Protein AF-A0A3M0Z352-F1 (afdb_monomer)

Structure (mmCIF, N/CA/C/O backbone):
data_AF-A0A3M0Z352-F1
#
_entry.id   AF-A0A3M0Z352-F1
#
loop_
_atom_site.group_PDB
_atom_site.id
_atom_site.type_symbol
_atom_site.label_atom_id
_atom_site.label_alt_id
_atom_site.label_comp_id
_atom_site.label_asym_id
_atom_site.label_entity_id
_atom_site.label_seq_id
_atom_site.pdbx_PDB_ins_code
_atom_site.Cartn_x
_atom_site.Cartn_y
_atom_site.Cartn_z
_atom_site.occupancy
_atom_site.B_iso_or_equiv
_atom_site.auth_seq_id
_atom_site.auth_comp_id
_atom_site.auth_asym_id
_atom_site.auth_atom_id
_atom_site.pdbx_PDB_model_num
ATOM 1 N N . ALA A 1 1 ? 12.309 16.176 -36.518 1.00 36.34 1 ALA A N 1
ATOM 2 C CA . ALA A 1 1 ? 12.181 14.711 -36.382 1.00 36.34 1 ALA A CA 1
ATOM 3 C C . ALA A 1 1 ? 11.346 14.411 -35.140 1.00 36.34 1 ALA A C 1
ATOM 5 O O . ALA A 1 1 ? 11.831 14.589 -34.032 1.00 36.34 1 ALA A O 1
ATOM 6 N N . GLY A 1 2 ? 10.064 14.080 -35.317 1.00 44.62 2 GLY A N 1
ATOM 7 C CA . GLY A 1 2 ? 9.159 13.732 -34.217 1.00 44.62 2 GLY A CA 1
ATOM 8 C C . GLY A 1 2 ? 9.191 12.227 -33.972 1.00 44.62 2 GLY A C 1
ATOM 9 O O . GLY A 1 2 ? 8.556 11.476 -34.705 1.00 44.62 2 GLY A O 1
ATOM 10 N N . GLY A 1 3 ? 9.962 11.782 -32.981 1.00 32.62 3 GLY A N 1
ATOM 11 C CA . GLY A 1 3 ? 9.990 10.384 -32.554 1.00 32.62 3 GLY A CA 1
ATOM 12 C C . GLY A 1 3 ? 8.913 10.131 -31.504 1.00 32.62 3 GLY A C 1
ATOM 13 O O . GLY A 1 3 ? 9.017 10.636 -30.390 1.00 32.62 3 GLY A O 1
ATOM 14 N N . ARG A 1 4 ? 7.870 9.371 -31.863 1.00 33.44 4 ARG A N 1
ATOM 15 C CA . ARG A 1 4 ? 6.854 8.846 -30.934 1.00 33.44 4 ARG A CA 1
ATOM 16 C C . ARG A 1 4 ? 7.553 8.120 -29.782 1.00 33.44 4 ARG A C 1
ATOM 18 O O . ARG A 1 4 ? 8.316 7.188 -30.023 1.00 33.44 4 ARG A O 1
ATOM 25 N N . ALA A 1 5 ? 7.266 8.534 -28.550 1.00 33.50 5 ALA A N 1
ATOM 26 C CA . ALA A 1 5 ? 7.614 7.762 -27.365 1.00 33.50 5 ALA A CA 1
ATOM 27 C C . ALA A 1 5 ? 7.041 6.336 -27.505 1.00 33.50 5 ALA A C 1
ATOM 29 O O . ALA A 1 5 ? 5.904 6.203 -27.976 1.00 33.50 5 ALA A O 1
ATOM 30 N N . PRO A 1 6 ? 7.784 5.280 -27.130 1.00 33.06 6 PRO A N 1
ATOM 31 C CA . PRO A 1 6 ? 7.235 3.933 -27.126 1.00 33.06 6 PRO A CA 1
ATOM 32 C C . PRO A 1 6 ? 5.992 3.914 -26.234 1.00 33.06 6 PRO A C 1
ATOM 34 O O . PRO A 1 6 ? 6.004 4.429 -25.113 1.00 33.06 6 PRO A O 1
ATOM 37 N N . ALA A 1 7 ? 4.897 3.3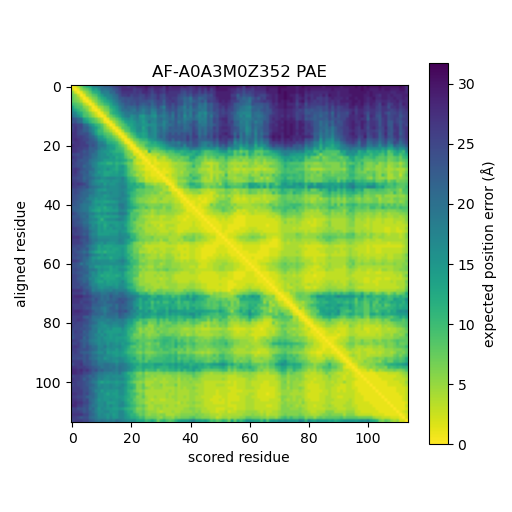76 -26.770 1.00 34.81 7 ALA A N 1
ATOM 38 C CA . ALA A 1 7 ? 3.678 3.160 -26.014 1.00 34.81 7 ALA A CA 1
ATOM 39 C C . ALA A 1 7 ? 4.025 2.281 -24.808 1.00 34.81 7 ALA A C 1
ATOM 41 O O . ALA A 1 7 ? 4.528 1.170 -24.974 1.00 34.81 7 ALA A O 1
ATOM 42 N N . ALA A 1 8 ? 3.807 2.804 -23.601 1.00 41.50 8 ALA A N 1
ATOM 43 C CA . AL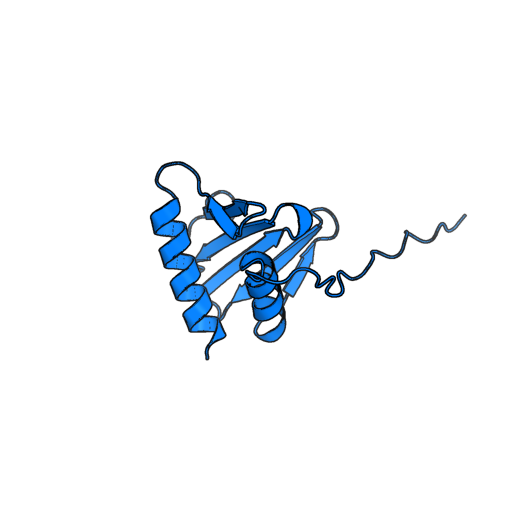A A 1 8 ? 3.908 2.005 -22.393 1.00 41.50 8 ALA A CA 1
ATOM 44 C C . ALA A 1 8 ? 2.916 0.839 -22.531 1.00 41.50 8 ALA A C 1
ATOM 46 O O . ALA A 1 8 ? 1.738 1.111 -22.785 1.00 41.50 8 ALA A O 1
ATOM 47 N N . PRO A 1 9 ? 3.347 -0.428 -22.404 1.00 39.16 9 PRO A N 1
ATOM 48 C CA . PRO A 1 9 ? 2.393 -1.517 -22.314 1.00 39.16 9 PRO A CA 1
ATOM 49 C C . PRO A 1 9 ? 1.519 -1.259 -21.083 1.00 39.16 9 PRO A C 1
ATOM 51 O O . PRO A 1 9 ? 2.033 -1.045 -19.982 1.00 39.16 9 PRO A O 1
ATOM 54 N N . ALA A 1 10 ? 0.201 -1.218 -21.280 1.00 40.06 10 ALA A N 1
ATOM 55 C CA . ALA A 1 10 ? -0.732 -1.335 -20.172 1.00 40.06 10 ALA A CA 1
ATOM 56 C C . ALA A 1 10 ? -0.466 -2.698 -19.507 1.00 40.06 10 ALA A C 1
ATOM 58 O O . ALA A 1 10 ? -0.355 -3.692 -20.229 1.00 40.06 10 ALA A O 1
ATOM 59 N N . PRO A 1 11 ? -0.291 -2.781 -18.176 1.00 44.00 11 PRO A N 1
ATOM 60 C CA . PRO A 1 11 ? -0.132 -4.066 -17.518 1.00 44.00 11 PRO A CA 1
ATOM 61 C C . PRO A 1 11 ? -1.508 -4.732 -17.447 1.00 44.00 11 PRO A C 1
ATOM 63 O O . PRO A 1 11 ? -2.221 -4.609 -16.458 1.00 44.00 11 PRO A O 1
ATOM 66 N N . GLU A 1 12 ? -1.894 -5.391 -18.534 1.00 41.47 12 GLU A N 1
ATOM 67 C CA . GLU A 1 12 ? -3.037 -6.294 -18.563 1.00 41.47 12 GLU A CA 1
ATOM 68 C C . GLU A 1 12 ? -2.629 -7.651 -17.986 1.00 41.47 12 GLU A C 1
ATOM 70 O O . GLU A 1 12 ? -1.518 -8.144 -18.216 1.00 41.47 12 GLU A O 1
ATOM 75 N N . GLY A 1 13 ? -3.537 -8.217 -17.187 1.00 43.88 13 GLY A N 1
ATOM 76 C CA . GLY A 1 13 ? -3.322 -9.374 -16.328 1.00 43.88 13 GLY A CA 1
ATOM 77 C C . GLY A 1 13 ? -2.737 -10.581 -17.050 1.00 43.88 13 GLY A C 1
ATOM 78 O O . GLY A 1 13 ? -3.430 -11.324 -17.741 1.00 43.88 13 GLY A O 1
ATOM 79 N N . GLN A 1 14 ? -1.457 -10.842 -16.799 1.00 38.12 14 GLN A N 1
ATOM 80 C CA . GLN A 1 14 ? -0.839 -12.110 -17.152 1.00 38.12 14 GLN A CA 1
ATOM 81 C C . GLN A 1 14 ? -0.993 -13.070 -15.971 1.00 38.12 14 GLN A C 1
ATOM 83 O O . GLN A 1 14 ? -0.105 -13.251 -15.138 1.00 38.12 14 GLN A O 1
ATOM 88 N N . ALA A 1 15 ? -2.189 -13.646 -15.887 1.00 45.41 15 ALA A N 1
ATOM 89 C CA . ALA A 1 15 ? -2.462 -14.820 -15.081 1.00 45.41 15 ALA A CA 1
ATOM 90 C C . ALA A 1 15 ? -1.753 -16.039 -15.692 1.00 45.41 15 ALA A C 1
ATOM 92 O O . ALA A 1 15 ? -1.971 -16.343 -16.862 1.00 45.41 15 ALA A O 1
ATOM 93 N N . ALA A 1 16 ? -0.964 -16.770 -14.898 1.00 35.31 16 ALA A N 1
ATOM 94 C CA . ALA A 1 16 ? -0.782 -18.214 -15.071 1.00 35.31 16 ALA A CA 1
ATOM 95 C C . ALA A 1 16 ? -0.112 -18.853 -13.842 1.00 35.31 16 ALA A C 1
ATOM 97 O O . ALA A 1 16 ? 1.042 -18.562 -13.535 1.00 35.31 16 ALA A O 1
ATOM 98 N N . GLY A 1 17 ? -0.814 -19.789 -13.195 1.00 30.98 17 GLY A N 1
ATOM 99 C CA . GLY A 1 17 ? -0.189 -20.827 -12.370 1.00 30.98 17 GLY A CA 1
ATOM 100 C C . GLY A 1 17 ? -1.005 -21.243 -11.149 1.00 30.98 17 GLY A C 1
ATOM 101 O O . GLY A 1 17 ? -1.038 -20.538 -10.149 1.00 30.98 17 GLY A O 1
ATOM 102 N N . GLN A 1 18 ? -1.651 -22.403 -11.237 1.00 35.28 18 GLN A N 1
ATOM 103 C CA . GLN A 1 18 ? -2.437 -23.051 -10.184 1.00 35.28 18 GLN A CA 1
ATOM 104 C C . GLN A 1 18 ? -1.666 -23.148 -8.851 1.00 35.28 18 GLN A C 1
ATOM 106 O O . GLN A 1 18 ? -0.531 -23.615 -8.832 1.00 35.28 18 GLN A O 1
ATOM 111 N N . GLY A 1 19 ? -2.309 -22.763 -7.738 1.00 36.00 19 GLY A N 1
ATOM 112 C CA . GLY A 1 19 ? -1.836 -23.087 -6.381 1.00 36.00 19 GLY A CA 1
ATOM 113 C C . GLY A 1 19 ? -1.486 -21.924 -5.446 1.00 36.00 19 GLY A C 1
ATOM 114 O O . GLY A 1 19 ? -0.876 -22.161 -4.409 1.00 36.00 19 GLY A O 1
ATOM 115 N N . GLY A 1 20 ? -1.881 -20.691 -5.763 1.00 42.41 20 GLY A N 1
ATOM 116 C CA . GLY A 1 20 ? -1.761 -19.549 -4.856 1.00 42.41 20 GLY A CA 1
ATOM 117 C C . GLY A 1 20 ? -1.646 -18.257 -5.642 1.00 42.41 20 GLY A C 1
ATOM 118 O O . GLY A 1 20 ? -0.567 -17.928 -6.128 1.00 42.41 20 GLY A O 1
ATOM 119 N N . GLU A 1 21 ? -2.753 -17.530 -5.795 1.00 45.91 21 GLU A N 1
ATOM 120 C CA . GLU A 1 21 ? -2.711 -16.221 -6.443 1.00 45.91 21 GLU A CA 1
ATOM 121 C C . GLU A 1 21 ? -1.674 -15.338 -5.735 1.00 45.91 21 GLU A C 1
ATOM 123 O O . GLU A 1 21 ? -1.670 -15.262 -4.496 1.00 45.91 21 GLU A O 1
ATOM 128 N N . PRO A 1 22 ? -0.776 -14.667 -6.477 1.00 52.25 22 PRO A N 1
ATOM 129 C CA . PRO A 1 22 ? 0.154 -13.73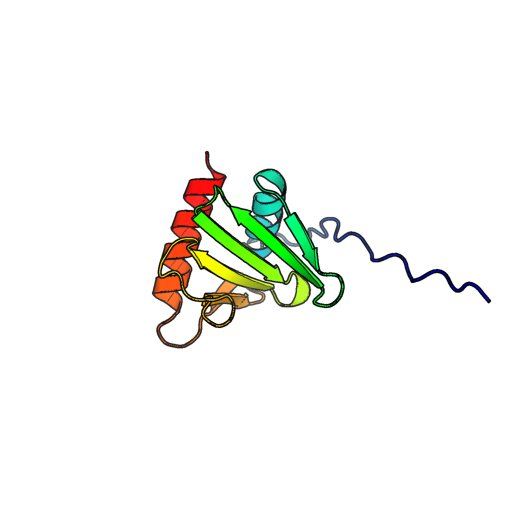3 -5.876 1.00 52.25 22 PRO A CA 1
ATOM 130 C C . PRO A 1 22 ? -0.657 -12.602 -5.249 1.00 52.25 22 PRO A C 1
ATOM 132 O O . PRO A 1 22 ? -1.096 -11.678 -5.930 1.00 52.25 22 PRO A O 1
ATOM 135 N N . ARG A 1 23 ? -0.844 -12.679 -3.924 1.00 57.97 23 ARG A N 1
ATOM 136 C CA . ARG A 1 23 ? -1.651 -11.746 -3.119 1.00 57.97 23 ARG A CA 1
ATOM 137 C C . ARG A 1 23 ? -1.362 -10.282 -3.426 1.00 57.97 23 ARG A C 1
ATOM 139 O O . ARG A 1 23 ? -2.240 -9.449 -3.289 1.00 57.97 23 ARG A O 1
ATOM 146 N N . ALA A 1 24 ? -0.140 -9.977 -3.840 1.00 60.12 24 ALA A N 1
ATOM 147 C CA . ALA A 1 24 ? 0.290 -8.637 -4.184 1.00 60.12 24 ALA A CA 1
ATOM 148 C C . ALA A 1 24 ? -0.309 -8.125 -5.516 1.00 60.12 24 ALA A C 1
ATOM 150 O O . ALA A 1 24 ? -0.728 -6.972 -5.574 1.00 60.12 24 ALA A O 1
ATOM 151 N N . LEU A 1 25 ? -0.432 -8.981 -6.545 1.00 59.25 25 LEU A N 1
ATOM 152 C CA . LEU A 1 25 ? -1.162 -8.638 -7.778 1.00 59.25 25 LEU A CA 1
ATOM 153 C C . LEU A 1 25 ? -2.650 -8.449 -7.473 1.00 59.25 25 LEU A C 1
ATOM 155 O O . LEU A 1 25 ? -3.200 -7.412 -7.819 1.00 59.25 25 LEU A O 1
ATOM 159 N N . ALA A 1 26 ? -3.245 -9.365 -6.702 1.00 62.56 26 ALA A N 1
ATOM 160 C CA . ALA A 1 26 ? -4.6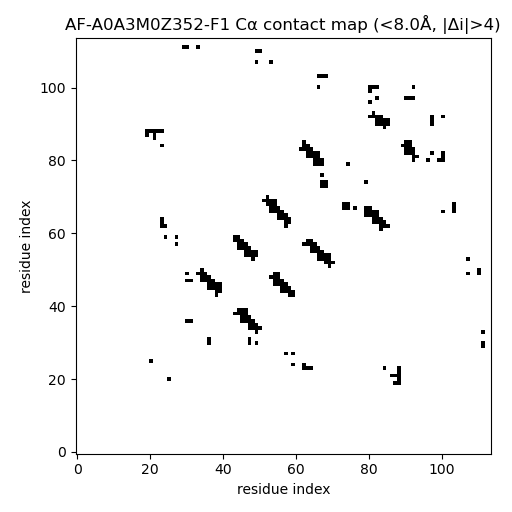41 -9.257 -6.278 1.00 62.56 26 ALA A CA 1
ATOM 161 C C . ALA A 1 26 ? -4.919 -7.997 -5.432 1.00 62.56 26 ALA A C 1
ATOM 163 O O . ALA A 1 26 ? -5.993 -7.410 -5.520 1.00 62.56 26 ALA A O 1
ATOM 164 N N . VAL A 1 27 ? -3.962 -7.548 -4.608 1.00 69.88 27 VAL A N 1
ATOM 165 C CA . VAL A 1 27 ? -4.067 -6.262 -3.897 1.00 69.88 27 VAL A CA 1
ATOM 166 C C . VAL A 1 27 ? -3.999 -5.098 -4.884 1.00 69.88 27 VAL A C 1
ATOM 168 O O . VAL A 1 27 ? -4.822 -4.195 -4.787 1.00 69.88 27 VAL A O 1
ATOM 171 N N . GLY A 1 28 ? -3.063 -5.117 -5.836 1.00 71.69 28 GLY A N 1
ATOM 172 C CA . GLY A 1 28 ? -2.942 -4.082 -6.864 1.00 71.69 28 GLY A CA 1
ATOM 173 C C . GLY A 1 28 ? -4.195 -3.945 -7.733 1.00 71.69 28 GLY A C 1
ATOM 174 O O . GLY A 1 28 ? -4.660 -2.830 -7.939 1.00 71.69 28 GLY A O 1
ATOM 175 N N . GLU A 1 29 ? -4.765 -5.056 -8.195 1.00 70.88 29 GLU A N 1
ATOM 176 C CA . GLU A 1 29 ? -6.000 -5.081 -8.993 1.00 70.88 29 GLU A CA 1
ATOM 177 C C . GLU A 1 29 ? -7.198 -4.578 -8.181 1.00 70.88 29 GLU A C 1
ATOM 179 O O . GLU A 1 29 ? -7.848 -3.618 -8.587 1.00 70.88 29 GLU A O 1
ATOM 184 N N . ARG A 1 30 ? -7.411 -5.092 -6.958 1.00 72.50 30 ARG A N 1
ATOM 185 C CA . ARG A 1 30 ? -8.496 -4.593 -6.089 1.00 72.50 30 ARG A CA 1
ATOM 186 C C . ARG A 1 30 ? -8.351 -3.106 -5.760 1.00 72.50 30 ARG A C 1
ATOM 188 O O . ARG A 1 30 ? -9.350 -2.420 -5.582 1.00 72.50 30 ARG A O 1
ATOM 195 N N . LEU A 1 31 ? -7.130 -2.576 -5.668 1.00 75.06 31 LEU A N 1
ATOM 196 C CA . LEU A 1 31 ? -6.924 -1.139 -5.463 1.00 75.06 31 LEU A CA 1
ATOM 197 C C . LEU A 1 31 ? -7.339 -0.298 -6.677 1.00 75.06 31 LEU A C 1
ATOM 199 O O . LEU A 1 31 ? -7.804 0.826 -6.483 1.00 75.06 31 LEU A O 1
ATOM 203 N N . GLN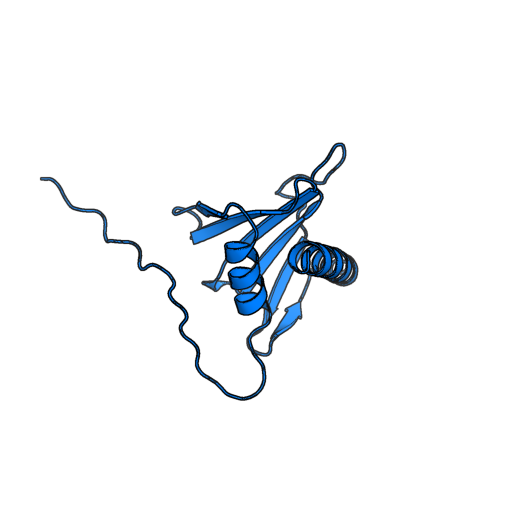 A 1 32 ? -7.179 -0.819 -7.899 1.00 71.31 32 GLN A N 1
ATOM 204 C CA . GLN A 1 32 ? -7.607 -0.140 -9.128 1.00 71.31 32 GLN A CA 1
ATOM 205 C C . GLN A 1 32 ? -9.131 -0.029 -9.216 1.00 71.31 32 GLN A C 1
ATOM 207 O O . GLN A 1 32 ? -9.624 1.013 -9.638 1.00 71.31 32 GLN A O 1
ATOM 212 N N . ASP A 1 33 ? -9.862 -1.047 -8.760 1.00 69.94 33 ASP A N 1
ATOM 213 C CA . ASP A 1 33 ? -11.329 -1.072 -8.842 1.00 69.94 33 ASP A CA 1
ATOM 214 C C . ASP A 1 33 ? -12.007 -0.061 -7.904 1.00 69.94 33 ASP A C 1
ATOM 216 O O . ASP A 1 33 ? -13.052 0.502 -8.230 1.00 69.94 33 ASP A O 1
ATOM 220 N N . HIS A 1 34 ? -11.423 0.189 -6.728 1.00 67.62 34 HIS A N 1
ATOM 221 C CA . HIS A 1 34 ? -12.089 0.940 -5.656 1.00 67.62 34 HIS A CA 1
ATOM 222 C C . HIS A 1 34 ? -11.571 2.375 -5.459 1.00 67.62 34 HIS A C 1
ATOM 224 O O . HIS A 1 34 ? -12.175 3.145 -4.703 1.00 67.62 34 HIS A O 1
ATOM 230 N N . HIS A 1 35 ? -10.464 2.773 -6.099 1.00 70.44 35 HIS A N 1
ATOM 231 C CA . HIS A 1 35 ? -9.798 4.051 -5.819 1.00 70.44 35 HIS A CA 1
ATOM 232 C C . HIS A 1 35 ? -9.213 4.738 -7.053 1.00 70.44 35 HIS A C 1
ATOM 234 O O . HIS A 1 35 ? -8.964 4.135 -8.090 1.00 70.44 35 HIS A O 1
ATOM 240 N N . ARG A 1 36 ? -8.926 6.041 -6.919 1.00 73.38 36 ARG A N 1
ATOM 241 C CA . ARG A 1 36 ? -8.199 6.790 -7.948 1.00 73.38 36 ARG A CA 1
ATOM 242 C C . ARG A 1 36 ? -6.738 6.340 -7.965 1.00 73.38 36 ARG A C 1
ATOM 244 O O . ARG A 1 36 ? -6.006 6.623 -7.017 1.00 73.38 36 ARG A O 1
ATOM 251 N N . ALA A 1 37 ? -6.342 5.689 -9.054 1.00 74.19 37 ALA A 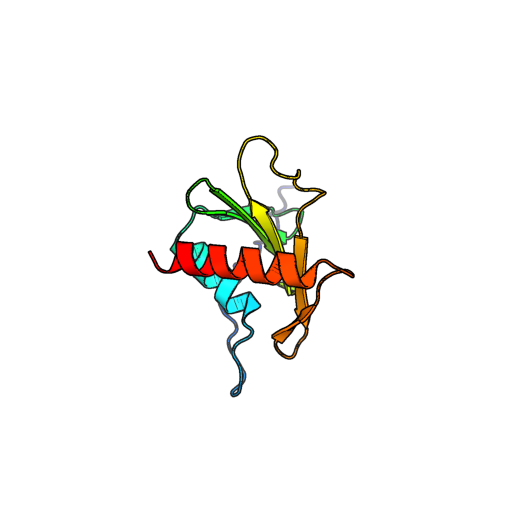N 1
ATOM 252 C CA . ALA A 1 37 ? -4.961 5.336 -9.346 1.00 74.19 37 ALA A CA 1
ATOM 253 C C . ALA A 1 37 ? -4.295 6.431 -10.194 1.00 74.19 37 ALA A C 1
ATOM 255 O O . ALA A 1 37 ? -4.842 6.862 -11.212 1.00 74.19 37 ALA A O 1
ATOM 256 N N . LEU A 1 38 ? -3.107 6.876 -9.793 1.00 79.31 38 LEU A N 1
ATOM 257 C CA . LEU A 1 38 ? -2.234 7.725 -10.600 1.00 79.31 38 LEU A CA 1
ATOM 258 C C . LEU A 1 38 ? -1.008 6.906 -10.996 1.00 79.31 38 LEU A C 1
ATOM 260 O O . LEU A 1 38 ? -0.312 6.379 -10.135 1.00 79.31 38 LEU A O 1
ATOM 264 N N . TYR A 1 39 ? -0.758 6.776 -12.297 1.00 79.44 39 TYR A N 1
ATOM 265 C CA . TYR A 1 39 ? 0.407 6.046 -12.785 1.00 79.44 39 TYR A CA 1
ATOM 266 C C . TYR A 1 39 ? 1.617 6.976 -12.905 1.00 79.44 39 TYR A C 1
ATOM 268 O O . TYR A 1 39 ? 1.627 7.882 -13.745 1.00 79.44 39 TYR A O 1
ATOM 276 N N . ASP A 1 40 ? 2.651 6.725 -12.104 1.00 80.38 40 ASP A N 1
ATOM 277 C CA . ASP A 1 40 ? 3.955 7.362 -12.251 1.00 80.38 40 ASP A CA 1
ATOM 278 C C . ASP A 1 40 ? 4.776 6.593 -13.296 1.00 80.38 40 ASP A C 1
ATOM 280 O O . ASP A 1 40 ? 5.319 5.515 -13.040 1.00 80.38 40 ASP A O 1
ATOM 284 N N . ARG A 1 41 ? 4.888 7.173 -14.497 1.00 74.69 41 ARG A N 1
ATOM 285 C CA . ARG A 1 41 ? 5.659 6.599 -15.614 1.00 74.69 41 ARG A CA 1
ATOM 286 C C . ARG A 1 41 ? 7.161 6.540 -15.361 1.00 74.69 41 ARG A C 1
ATOM 288 O O . ARG A 1 41 ? 7.829 5.714 -15.975 1.00 74.69 41 ARG A O 1
ATOM 295 N N . ARG A 1 42 ? 7.701 7.439 -14.539 1.00 80.56 42 ARG A N 1
ATOM 296 C CA . ARG A 1 42 ? 9.138 7.521 -14.267 1.00 80.56 42 ARG A CA 1
ATOM 297 C C . ARG A 1 42 ? 9.557 6.423 -13.299 1.00 80.56 42 ARG A C 1
ATOM 299 O O . ARG A 1 42 ? 10.629 5.851 -13.467 1.00 80.56 42 ARG A O 1
ATOM 306 N N . GLU A 1 43 ? 8.715 6.131 -12.316 1.00 78.75 43 GLU A N 1
ATOM 307 C CA . GLU A 1 43 ? 8.986 5.089 -11.324 1.00 78.75 43 GLU A CA 1
ATOM 308 C C . GLU A 1 43 ? 8.345 3.738 -11.670 1.00 78.75 43 GLU A C 1
ATOM 310 O O . GLU A 1 43 ? 8.711 2.725 -11.082 1.00 78.75 43 GLU A O 1
ATOM 315 N N . GLY A 1 44 ? 7.422 3.691 -12.635 1.00 81.31 44 GLY A N 1
ATOM 316 C CA . GLY A 1 44 ? 6.701 2.469 -12.996 1.00 81.31 44 GLY A CA 1
ATOM 317 C C . GLY A 1 44 ? 5.797 1.982 -11.863 1.00 81.31 44 GLY A C 1
ATOM 318 O O . GLY A 1 44 ? 5.703 0.778 -11.614 1.00 81.31 44 GLY A O 1
ATOM 319 N N . THR A 1 45 ? 5.174 2.922 -11.148 1.00 84.50 45 THR A N 1
ATOM 320 C CA . THR A 1 45 ? 4.367 2.653 -9.952 1.00 84.50 45 THR A CA 1
ATOM 321 C C . THR A 1 45 ? 2.973 3.247 -10.064 1.00 84.50 45 THR A C 1
ATOM 323 O O . THR A 1 45 ? 2.727 4.155 -10.857 1.00 84.50 45 THR A O 1
ATOM 326 N N . TYR A 1 46 ? 2.057 2.711 -9.265 1.00 84.62 46 TYR A N 1
ATOM 327 C CA . TYR A 1 46 ? 0.699 3.217 -9.131 1.00 84.62 46 TYR A CA 1
ATOM 328 C C . TYR A 1 46 ? 0.491 3.784 -7.735 1.00 84.62 46 TYR A C 1
ATOM 330 O O . TYR A 1 46 ? 0.634 3.051 -6.757 1.00 84.62 46 TYR A O 1
ATOM 338 N N . ASP A 1 47 ? 0.118 5.053 -7.654 1.00 87.00 47 ASP A N 1
ATOM 339 C CA . ASP A 1 47 ? -0.268 5.734 -6.426 1.00 87.00 47 ASP A CA 1
ATOM 340 C C . ASP A 1 47 ? -1.787 5.686 -6.247 1.00 87.00 47 ASP A C 1
ATOM 342 O O . ASP A 1 47 ? -2.548 6.089 -7.128 1.00 87.00 47 ASP A O 1
ATOM 346 N N . TYR A 1 48 ? -2.229 5.224 -5.083 1.00 85.75 48 TYR A N 1
ATOM 347 C CA . TYR A 1 48 ? -3.629 5.069 -4.708 1.00 85.75 48 TYR A CA 1
ATOM 348 C C . TYR A 1 48 ? -3.926 5.859 -3.439 1.00 85.75 48 TYR A C 1
ATOM 350 O O . TYR A 1 48 ? -3.187 5.792 -2.453 1.00 85.75 48 TYR A O 1
ATOM 358 N N . TYR A 1 49 ? -5.067 6.543 -3.440 1.00 86.50 49 TYR A N 1
ATOM 359 C CA . TYR A 1 49 ? -5.619 7.215 -2.267 1.00 86.50 49 TYR A CA 1
ATOM 360 C C . TYR A 1 49 ? -6.915 6.515 -1.864 1.00 86.50 49 TYR A C 1
ATOM 362 O O . TYR A 1 49 ? -7.944 6.634 -2.529 1.00 86.50 49 TYR A O 1
ATOM 370 N N . VAL A 1 50 ? -6.846 5.759 -0.773 1.00 85.69 50 VAL A N 1
ATOM 371 C CA . VAL A 1 50 ? -7.885 4.831 -0.335 1.00 85.69 50 VAL A CA 1
ATOM 372 C C . VAL A 1 50 ? -8.732 5.456 0.765 1.00 85.69 50 VAL A C 1
ATOM 374 O O . VAL A 1 50 ? -8.277 5.661 1.894 1.00 85.69 50 VAL A O 1
ATOM 377 N N . GLY A 1 51 ? -9.984 5.780 0.426 1.00 81.00 51 GLY A N 1
ATOM 378 C CA . GLY A 1 51 ? -10.991 6.275 1.371 1.00 81.00 51 GLY A CA 1
ATOM 379 C C . GLY A 1 51 ? -10.576 7.522 2.162 1.00 81.00 51 GLY A C 1
ATOM 380 O O . GLY A 1 51 ? -11.032 7.687 3.289 1.00 81.00 51 GLY A O 1
ATOM 381 N N . GLY A 1 52 ? -9.661 8.340 1.623 1.00 82.31 52 GLY A N 1
ATOM 382 C CA . GLY A 1 52 ? -9.129 9.550 2.268 1.00 82.31 52 GLY A CA 1
ATOM 383 C C . GLY A 1 52 ? -8.229 9.315 3.489 1.00 82.31 52 GLY A C 1
ATOM 384 O O . GLY A 1 52 ? -7.795 10.281 4.106 1.00 82.31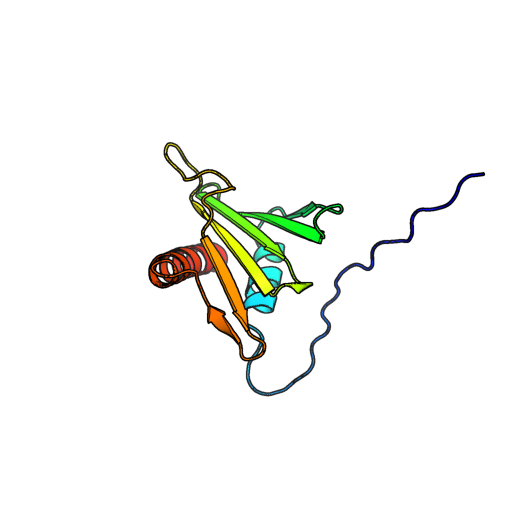 52 GLY A O 1
ATOM 385 N N . VAL A 1 53 ? -7.938 8.060 3.845 1.00 85.94 53 VAL A N 1
ATOM 386 C CA . VAL A 1 53 ? -7.245 7.697 5.100 1.00 85.94 53 VAL A CA 1
ATOM 387 C C . VAL A 1 53 ? -5.986 6.866 4.897 1.00 85.94 53 VAL A C 1
ATOM 389 O O . VAL A 1 53 ? -5.228 6.655 5.836 1.00 85.94 53 VAL A O 1
ATOM 392 N N . LEU A 1 54 ? -5.779 6.340 3.695 1.00 87.88 54 LEU A N 1
ATOM 393 C CA . LEU A 1 54 ? -4.651 5.490 3.361 1.00 87.88 54 LEU A CA 1
ATOM 394 C C . LEU A 1 54 ? -4.088 5.949 2.025 1.00 87.88 54 LEU A C 1
ATOM 396 O O . LEU A 1 54 ? -4.831 6.226 1.084 1.00 87.88 54 LEU A O 1
ATOM 400 N N . TRP A 1 55 ? -2.769 5.986 1.943 1.00 88.94 55 TRP A N 1
ATOM 401 C CA . TRP A 1 55 ? -2.058 6.059 0.680 1.00 88.94 55 TRP A CA 1
ATOM 402 C C . TRP A 1 55 ? -1.318 4.750 0.472 1.00 88.94 55 TRP A C 1
ATOM 404 O O . TRP A 1 55 ? -0.746 4.190 1.415 1.00 88.94 55 TRP A O 1
ATOM 414 N N . ALA A 1 56 ? -1.343 4.269 -0.762 1.00 88.25 56 ALA A N 1
ATOM 415 C CA . ALA A 1 56 ? -0.637 3.072 -1.163 1.00 88.25 56 ALA A CA 1
ATOM 416 C C . ALA A 1 56 ? 0.058 3.304 -2.504 1.00 88.25 56 ALA A C 1
ATOM 418 O O . ALA A 1 56 ? -0.556 3.818 -3.428 1.00 88.25 56 ALA A O 1
ATOM 419 N N . LYS A 1 57 ? 1.318 2.892 -2.620 1.00 88.38 57 LYS A N 1
ATOM 420 C CA . LYS A 1 57 ? 2.090 2.918 -3.859 1.00 88.38 57 LYS A CA 1
ATOM 421 C C . LYS A 1 57 ? 2.523 1.515 -4.219 1.00 88.38 57 LYS A C 1
ATOM 423 O O . LYS A 1 57 ? 3.233 0.858 -3.454 1.00 88.38 57 LYS A O 1
ATOM 428 N N . TRP A 1 58 ? 2.053 1.045 -5.364 1.00 85.81 58 TRP A N 1
ATOM 429 C CA . TRP A 1 58 ? 2.274 -0.309 -5.844 1.00 85.81 58 TRP A CA 1
ATOM 430 C C . TRP A 1 58 ? 3.320 -0.327 -6.950 1.00 85.81 58 TRP A C 1
ATOM 432 O O . TRP A 1 58 ? 3.184 0.369 -7.957 1.00 85.81 58 TRP A O 1
ATOM 442 N N . HIS A 1 59 ? 4.339 -1.165 -6.780 1.00 86.25 59 HIS A N 1
ATOM 443 C CA . HIS A 1 59 ? 5.337 -1.443 -7.800 1.00 86.25 59 HIS A CA 1
ATOM 444 C C . HIS A 1 59 ? 5.163 -2.882 -8.314 1.00 86.25 59 HIS A C 1
ATOM 446 O O . HIS A 1 59 ? 5.678 -3.818 -7.689 1.00 86.25 59 HIS A O 1
ATOM 452 N N . PRO A 1 60 ? 4.503 -3.089 -9.471 1.00 75.81 60 PRO A N 1
ATOM 453 C CA . PRO A 1 60 ? 4.135 -4.424 -9.947 1.00 75.81 60 PRO A CA 1
ATOM 454 C C . PRO A 1 60 ? 5.355 -5.327 -10.164 1.00 75.81 60 PRO A C 1
ATOM 456 O O . PRO A 1 60 ? 5.393 -6.452 -9.672 1.00 75.81 60 PRO A O 1
ATOM 459 N N . TRP A 1 61 ? 6.406 -4.800 -10.797 1.00 76.88 61 TRP A N 1
ATOM 460 C CA . TRP A 1 61 ? 7.629 -5.555 -11.100 1.00 76.88 61 TRP A CA 1
ATOM 461 C C . TRP A 1 61 ? 8.436 -5.975 -9.869 1.00 76.88 61 TRP A C 1
ATOM 463 O O . TRP A 1 61 ? 9.086 -7.014 -9.875 1.00 76.88 61 TRP A O 1
ATOM 473 N N . ARG A 1 62 ? 8.401 -5.169 -8.803 1.00 80.25 62 ARG A N 1
ATOM 474 C CA . ARG A 1 62 ? 9.153 -5.424 -7.564 1.00 80.25 62 ARG A CA 1
ATOM 475 C C . ARG A 1 62 ? 8.327 -6.147 -6.508 1.00 80.25 62 ARG A C 1
ATOM 477 O O . ARG A 1 62 ? 8.853 -6.421 -5.433 1.00 80.25 62 ARG A O 1
ATOM 484 N N . ARG A 1 63 ? 7.049 -6.416 -6.799 1.00 78.88 63 ARG A N 1
ATOM 485 C CA . ARG A 1 63 ? 6.067 -6.936 -5.845 1.00 78.88 63 ARG A CA 1
ATOM 486 C C . ARG A 1 63 ? 6.107 -6.186 -4.511 1.00 78.88 63 ARG A C 1
ATOM 488 O O . ARG A 1 63 ? 6.139 -6.792 -3.441 1.00 78.88 63 ARG A O 1
ATOM 495 N N . GLU A 1 64 ? 6.168 -4.861 -4.580 1.00 85.25 64 GLU A N 1
ATOM 496 C CA . GLU A 1 64 ? 6.322 -3.993 -3.414 1.00 85.25 64 GLU A CA 1
ATOM 497 C C . GLU A 1 64 ? 5.115 -3.070 -3.297 1.00 85.25 64 GLU A C 1
ATOM 499 O O . GLU A 1 64 ? 4.817 -2.308 -4.216 1.00 85.25 64 GLU A O 1
ATOM 504 N N . LEU A 1 65 ? 4.447 -3.123 -2.147 1.00 86.19 65 LEU A N 1
ATOM 505 C CA . LEU A 1 65 ? 3.432 -2.162 -1.749 1.00 86.19 65 LEU A CA 1
ATOM 506 C C . LEU A 1 65 ? 4.002 -1.303 -0.632 1.00 86.19 65 LEU A C 1
ATOM 508 O O . LEU A 1 65 ? 4.295 -1.791 0.459 1.00 86.19 65 LEU A O 1
ATOM 512 N N . ARG A 1 66 ? 4.111 -0.009 -0.887 1.00 88.75 66 ARG A N 1
ATOM 513 C CA . ARG A 1 66 ? 4.375 0.975 0.156 1.00 88.75 66 ARG A CA 1
ATOM 514 C C . ARG A 1 66 ? 3.038 1.500 0.627 1.00 88.75 66 ARG A C 1
ATOM 516 O O . ARG A 1 66 ? 2.295 2.055 -0.168 1.00 88.75 66 ARG A O 1
ATOM 523 N N . ILE A 1 67 ? 2.712 1.306 1.896 1.00 87.06 67 ILE A N 1
ATOM 524 C CA . ILE A 1 67 ? 1.432 1.743 2.458 1.00 87.06 67 ILE A CA 1
ATOM 525 C C . ILE A 1 67 ? 1.670 2.603 3.690 1.00 87.06 67 ILE A C 1
ATOM 527 O O . ILE A 1 67 ? 2.615 2.364 4.443 1.00 87.06 67 ILE A O 1
ATOM 531 N N . ARG A 1 68 ? 0.832 3.624 3.883 1.00 87.75 68 ARG A N 1
ATOM 532 C CA . ARG A 1 68 ? 0.833 4.478 5.076 1.00 87.75 68 ARG A CA 1
ATOM 533 C C . ARG A 1 68 ? -0.562 5.065 5.330 1.00 87.75 68 ARG A C 1
ATOM 535 O O . ARG A 1 68 ? -1.334 5.210 4.379 1.00 87.75 68 ARG A O 1
ATOM 542 N N . PRO A 1 69 ? -0.892 5.427 6.580 1.00 86.94 69 PRO A N 1
ATOM 543 C CA . PRO A 1 69 ? -2.061 6.243 6.857 1.00 86.94 69 PRO A CA 1
ATOM 544 C C . PRO A 1 69 ? -1.897 7.651 6.281 1.00 86.94 69 PRO A C 1
ATOM 546 O O . PRO A 1 69 ? -0.786 8.139 6.093 1.00 86.94 69 PRO A O 1
ATOM 549 N N . LEU A 1 70 ? -3.019 8.293 5.992 1.00 84.44 70 LEU A N 1
ATOM 550 C CA . LEU A 1 70 ? -3.131 9.706 5.662 1.00 84.44 70 LEU A CA 1
ATOM 551 C C . LEU A 1 70 ? -3.743 10.430 6.858 1.00 84.44 70 LEU A C 1
ATOM 553 O O . LEU A 1 70 ? -4.606 9.881 7.541 1.00 84.44 70 LEU A O 1
ATOM 557 N N . GLY A 1 71 ? -3.301 11.659 7.098 1.00 77.81 71 GLY A N 1
ATOM 558 C CA . GLY A 1 71 ? -3.780 12.483 8.201 1.00 77.81 71 GLY A CA 1
ATOM 559 C C . GLY A 1 71 ? -2.655 13.249 8.882 1.00 77.81 71 GLY A C 1
ATOM 560 O O . GLY A 1 71 ? -1.477 13.093 8.554 1.00 77.81 71 GLY A O 1
ATOM 561 N N . GLU A 1 72 ? -3.035 14.094 9.831 1.00 65.38 72 GLU A N 1
ATOM 562 C CA . GLU A 1 72 ? -2.093 14.864 10.635 1.00 65.38 72 GLU A CA 1
ATOM 563 C C . GLU A 1 72 ? -1.247 13.919 11.506 1.00 65.38 72 GLU A C 1
ATOM 565 O O . GLU A 1 72 ? -1.774 13.017 12.157 1.00 65.38 72 GLU A O 1
ATOM 570 N N . GLY A 1 73 ? 0.080 14.066 11.452 1.00 68.94 73 GLY A N 1
ATOM 571 C CA . GLY A 1 73 ? 1.022 13.157 12.119 1.00 68.94 73 GLY A CA 1
ATOM 572 C C . GLY A 1 73 ? 1.302 11.845 11.374 1.00 68.94 73 GLY A C 1
ATOM 573 O O . GLY A 1 73 ? 2.046 11.005 11.882 1.00 68.94 73 GLY A O 1
ATOM 574 N N . ALA A 1 74 ? 0.750 11.650 10.170 1.00 71.19 74 ALA A N 1
ATOM 575 C CA . ALA A 1 74 ? 1.090 10.489 9.362 1.00 71.19 74 ALA A CA 1
ATOM 576 C C . ALA A 1 74 ? 2.555 10.545 8.887 1.00 71.19 74 ALA A C 1
ATOM 578 O O . ALA A 1 74 ? 3.010 11.595 8.424 1.00 71.19 74 ALA A O 1
ATOM 579 N N . PRO A 1 75 ? 3.287 9.416 8.925 1.00 66.75 75 PRO A N 1
ATOM 580 C CA . PRO A 1 75 ? 4.641 9.351 8.393 1.00 66.75 75 PRO A CA 1
ATOM 581 C C . PRO A 1 75 ? 4.655 9.756 6.915 1.00 66.75 75 PRO A C 1
ATOM 583 O O . PRO A 1 75 ? 3.769 9.357 6.157 1.00 66.75 75 PRO A O 1
ATOM 586 N N . GLU A 1 76 ? 5.646 10.549 6.497 1.00 70.44 76 GLU A N 1
ATOM 587 C CA . GLU A 1 76 ? 5.830 10.950 5.095 1.00 70.44 76 GLU A CA 1
ATOM 588 C C . GLU A 1 76 ? 6.012 9.733 4.170 1.00 70.44 76 GLU A C 1
ATOM 590 O O . GLU A 1 76 ? 6.256 8.616 4.622 1.00 70.44 76 GLU A O 1
ATOM 595 N N . GLU A 1 77 ? 5.952 9.929 2.848 1.00 62.31 77 GLU A N 1
ATOM 596 C CA . GLU A 1 77 ? 6.169 8.849 1.868 1.00 62.31 77 GLU A CA 1
ATOM 597 C C . GLU A 1 77 ? 7.481 8.080 2.114 1.00 62.31 77 GLU A C 1
ATOM 599 O O . GLU A 1 77 ? 7.518 6.850 2.010 1.00 62.31 77 GLU A O 1
ATOM 604 N N . LYS A 1 78 ? 8.542 8.779 2.539 1.00 61.50 78 LYS A N 1
ATOM 605 C CA . LYS A 1 78 ? 9.831 8.170 2.908 1.00 61.50 78 LYS A CA 1
ATOM 606 C C . LYS A 1 78 ? 9.740 7.227 4.114 1.00 61.50 78 LYS A C 1
ATOM 608 O O . LYS A 1 78 ? 10.546 6.309 4.203 1.00 61.50 78 LYS A O 1
ATOM 613 N N . ALA A 1 79 ? 8.747 7.417 4.979 1.00 68.31 79 ALA A N 1
ATOM 614 C CA . ALA A 1 79 ? 8.468 6.620 6.170 1.00 68.31 79 ALA A CA 1
ATOM 615 C C . ALA A 1 79 ? 7.285 5.643 5.982 1.00 68.31 79 ALA A C 1
ATOM 617 O O . ALA A 1 79 ? 6.770 5.088 6.950 1.00 68.31 79 ALA A O 1
ATOM 618 N N . SER A 1 80 ? 6.859 5.402 4.736 1.00 76.44 80 SER A N 1
ATOM 619 C CA . SER A 1 80 ? 5.937 4.307 4.410 1.00 76.44 80 SER A CA 1
ATOM 620 C C . SER A 1 80 ? 6.554 2.940 4.705 1.00 76.44 80 SER A C 1
ATOM 622 O O . SER A 1 80 ? 7.763 2.748 4.563 1.00 76.44 80 SER A O 1
ATOM 624 N N . TRP A 1 81 ? 5.713 1.969 5.062 1.00 81.88 81 TRP A N 1
ATOM 625 C CA . TRP A 1 81 ? 6.162 0.599 5.294 1.00 81.88 81 TRP A CA 1
ATOM 626 C C . TRP A 1 81 ? 6.241 -0.146 3.957 1.00 81.88 81 TRP A C 1
ATOM 628 O O . TRP A 1 81 ? 5.206 -0.304 3.301 1.00 81.88 81 TRP A O 1
ATOM 638 N N . PRO A 1 82 ? 7.439 -0.586 3.522 1.00 84.94 82 PRO A N 1
ATOM 639 C CA . PRO A 1 82 ? 7.583 -1.369 2.307 1.00 84.94 82 PRO A CA 1
ATOM 640 C C . PRO A 1 82 ? 7.203 -2.818 2.610 1.00 84.94 82 PRO A C 1
ATOM 642 O O . PRO A 1 82 ? 7.977 -3.587 3.181 1.00 84.94 82 PRO A O 1
ATOM 645 N N . CYS A 1 83 ? 5.988 -3.180 2.227 1.00 84.69 83 CYS A N 1
ATOM 646 C CA . CYS A 1 83 ? 5.477 -4.535 2.298 1.00 84.69 83 CYS A CA 1
ATOM 647 C C . CYS A 1 83 ? 5.836 -5.225 0.980 1.00 84.69 83 CYS A C 1
ATOM 649 O O . CYS A 1 83 ? 5.321 -4.859 -0.077 1.00 84.69 83 CYS A O 1
ATOM 651 N N . ARG A 1 84 ? 6.776 -6.171 1.016 1.00 84.19 84 ARG A N 1
ATOM 652 C CA . ARG A 1 84 ? 7.221 -6.915 -0.169 1.00 84.19 84 ARG A CA 1
ATOM 653 C C . ARG A 1 84 ? 6.684 -8.327 -0.139 1.00 84.19 84 ARG A C 1
ATOM 655 O O . ARG A 1 84 ? 6.556 -8.912 0.929 1.00 84.19 84 ARG A O 1
ATOM 662 N N . TRP A 1 85 ? 6.435 -8.897 -1.307 1.00 78.12 85 TRP A N 1
ATOM 663 C CA . TRP A 1 85 ? 6.125 -10.315 -1.425 1.00 78.12 85 TRP A CA 1
ATOM 664 C C . TRP A 1 85 ? 7.167 -11.011 -2.281 1.00 78.12 85 TRP A C 1
ATOM 666 O O . TRP A 1 85 ? 7.531 -10.518 -3.349 1.00 78.12 85 TRP A O 1
ATOM 676 N N . ASP A 1 86 ? 7.632 -12.168 -1.820 1.00 74.25 86 ASP A N 1
ATOM 677 C CA . ASP A 1 86 ? 8.474 -13.029 -2.645 1.00 74.25 86 ASP A CA 1
ATOM 678 C C . ASP A 1 86 ? 7.652 -13.751 -3.723 1.00 74.25 86 ASP A C 1
ATOM 680 O O . ASP A 1 86 ? 6.432 -13.580 -3.825 1.00 74.25 86 ASP A O 1
ATOM 684 N N . ALA A 1 87 ? 8.327 -14.553 -4.553 1.00 69.81 87 ALA A N 1
ATOM 685 C CA . ALA A 1 87 ? 7.707 -15.344 -5.614 1.00 69.81 87 ALA A CA 1
ATOM 686 C C . ALA A 1 87 ? 6.563 -16.243 -5.097 1.00 69.81 87 ALA A C 1
ATOM 688 O O . ALA A 1 87 ? 5.542 -16.361 -5.775 1.00 69.81 87 ALA A O 1
ATOM 689 N N . SER A 1 88 ? 6.701 -16.778 -3.878 1.00 70.69 88 SER A N 1
ATOM 690 C CA . SER A 1 88 ? 5.743 -17.677 -3.219 1.00 70.69 88 SER A CA 1
ATOM 691 C C . SER A 1 88 ? 4.563 -16.961 -2.549 1.00 70.69 88 SER A C 1
ATOM 693 O O . SER A 1 88 ? 3.614 -17.603 -2.107 1.00 70.69 88 SER A O 1
ATOM 695 N N . GLY A 1 89 ? 4.596 -15.627 -2.484 1.00 67.25 89 GLY A N 1
ATOM 696 C CA . GLY A 1 89 ? 3.559 -14.826 -1.840 1.00 67.25 89 GLY A CA 1
ATOM 697 C C . GLY A 1 89 ? 3.739 -14.674 -0.328 1.00 67.25 89 GLY A C 1
ATOM 698 O O . GLY A 1 89 ? 2.814 -14.197 0.339 1.00 67.25 89 GLY A O 1
ATOM 699 N N . ALA A 1 90 ? 4.904 -15.026 0.225 1.00 76.00 90 ALA A N 1
ATOM 700 C CA . ALA A 1 90 ? 5.219 -14.716 1.614 1.00 76.00 90 ALA A CA 1
ATOM 701 C C . ALA A 1 90 ? 5.518 -13.219 1.763 1.00 76.00 90 ALA A C 1
ATOM 703 O O . ALA A 1 90 ? 6.189 -12.618 0.922 1.00 76.00 90 ALA A O 1
ATOM 704 N N . LEU A 1 91 ? 4.981 -12.614 2.826 1.00 79.88 91 LEU A N 1
ATOM 705 C CA . LEU A 1 91 ? 5.179 -11.201 3.135 1.00 79.88 91 LEU A CA 1
ATOM 706 C C . LEU A 1 91 ? 6.535 -11.014 3.819 1.00 79.88 91 LEU A C 1
ATOM 708 O O . LEU A 1 91 ? 6.777 -11.584 4.878 1.00 79.88 91 LEU A O 1
ATOM 712 N N . HIS A 1 92 ? 7.360 -10.150 3.245 1.00 81.44 92 HIS A N 1
ATOM 713 C CA . HIS A 1 92 ? 8.639 -9.710 3.778 1.00 81.44 92 HIS A CA 1
ATOM 714 C C . HIS A 1 92 ? 8.569 -8.218 4.080 1.00 81.44 92 HIS A C 1
ATOM 716 O O . HIS A 1 92 ? 8.168 -7.409 3.240 1.00 81.44 92 HIS A O 1
ATOM 722 N N . ALA A 1 93 ? 8.984 -7.847 5.283 1.00 78.81 93 ALA A N 1
ATOM 723 C CA . ALA A 1 93 ? 9.100 -6.461 5.709 1.00 78.81 93 ALA A CA 1
ATOM 724 C C . ALA A 1 93 ? 10.472 -6.245 6.370 1.00 78.81 93 ALA A C 1
ATOM 726 O O . ALA A 1 93 ? 11.076 -7.209 6.847 1.00 78.81 93 ALA A O 1
ATOM 727 N N . P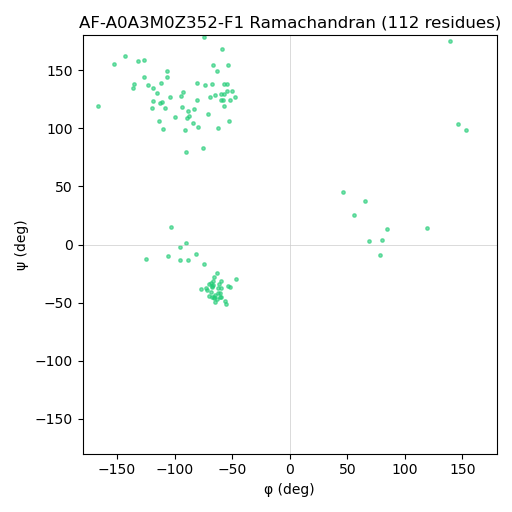RO A 1 94 ? 10.980 -5.000 6.424 1.00 73.88 94 PRO A N 1
ATOM 728 C CA . PRO A 1 94 ? 12.166 -4.676 7.216 1.00 73.88 94 PRO A CA 1
ATOM 729 C C . PRO A 1 94 ? 11.990 -5.123 8.675 1.00 73.88 94 PRO A C 1
ATOM 731 O O . PRO A 1 94 ? 10.855 -5.207 9.152 1.00 73.88 94 PRO A O 1
ATOM 734 N N . GLN A 1 95 ? 13.087 -5.385 9.397 1.00 71.62 95 GLN A N 1
ATOM 735 C CA . GLN A 1 95 ? 13.039 -5.790 10.812 1.00 71.62 95 GLN A CA 1
ATOM 736 C C . GLN A 1 95 ? 12.100 -4.883 11.630 1.00 71.62 95 GLN A C 1
ATOM 738 O O . GLN A 1 95 ? 12.201 -3.660 11.575 1.00 71.62 95 GLN A O 1
ATOM 743 N N . GLY A 1 96 ? 11.152 -5.493 12.352 1.00 66.25 96 GLY A N 1
ATOM 744 C CA . GLY A 1 96 ? 10.126 -4.789 13.138 1.00 66.25 96 GLY A CA 1
ATOM 745 C C . GLY A 1 96 ? 8.942 -4.221 12.335 1.00 66.25 96 GLY A C 1
ATOM 746 O O . GLY A 1 96 ? 7.944 -3.816 12.925 1.00 66.25 96 GLY A O 1
ATOM 747 N N . GLY A 1 97 ? 8.999 -4.230 11.001 1.00 75.31 97 GLY A N 1
ATOM 748 C CA . GLY A 1 97 ? 7.975 -3.668 10.114 1.00 75.31 97 GLY A CA 1
ATOM 749 C C . GLY A 1 97 ? 6.843 -4.625 9.732 1.00 75.31 97 GLY A C 1
ATOM 750 O O . GLY A 1 97 ? 5.816 -4.176 9.226 1.00 75.31 97 GLY A O 1
ATOM 751 N N . GLU A 1 98 ? 6.982 -5.931 9.977 1.00 82.06 98 GLU A N 1
ATOM 752 C CA . GLU A 1 98 ? 5.994 -6.925 9.529 1.00 82.06 98 GLU A CA 1
ATOM 753 C C . GLU A 1 98 ? 4.632 -6.746 10.210 1.00 82.06 98 GLU A C 1
ATOM 755 O O . GLU A 1 98 ? 3.596 -6.769 9.543 1.00 82.06 98 GLU A O 1
ATOM 760 N N . ALA A 1 99 ? 4.620 -6.502 11.523 1.00 82.19 99 ALA A N 1
ATOM 761 C CA . ALA A 1 99 ? 3.389 -6.249 12.269 1.00 82.19 99 ALA A CA 1
ATOM 762 C C . ALA A 1 99 ? 2.656 -4.999 11.749 1.00 82.19 99 ALA A C 1
ATOM 764 O O . ALA A 1 99 ? 1.438 -5.029 11.563 1.00 82.19 99 ALA A O 1
ATOM 765 N N . ALA A 1 100 ? 3.400 -3.932 11.439 1.00 82.00 100 ALA A N 1
ATOM 766 C CA . ALA A 1 100 ? 2.851 -2.709 10.860 1.00 82.00 100 ALA A CA 1
ATOM 767 C C . ALA A 1 100 ? 2.297 -2.947 9.445 1.00 82.00 100 ALA A C 1
ATOM 769 O O . ALA A 1 100 ? 1.158 -2.570 9.162 1.00 82.00 100 ALA A O 1
ATOM 770 N N . CYS A 1 101 ? 3.041 -3.657 8.589 1.00 85.00 101 CYS A N 1
ATOM 771 C CA . CYS A 1 101 ? 2.566 -4.075 7.269 1.00 85.00 101 CYS A CA 1
ATOM 772 C C . CYS A 1 101 ? 1.266 -4.876 7.365 1.00 85.00 101 CYS A C 1
ATOM 774 O O . CYS A 1 101 ? 0.296 -4.569 6.677 1.00 85.00 101 CYS A O 1
ATOM 776 N N . ARG A 1 102 ? 1.199 -5.873 8.254 1.00 84.88 102 ARG A N 1
ATOM 777 C CA . ARG A 1 102 ? -0.010 -6.685 8.454 1.00 84.88 102 ARG A CA 1
ATOM 778 C C . ARG A 1 102 ? -1.192 -5.848 8.943 1.00 84.88 102 ARG A C 1
ATOM 780 O O . ARG A 1 102 ? -2.303 -6.040 8.450 1.00 84.88 102 ARG A O 1
ATOM 787 N N . ALA A 1 103 ? -0.974 -4.920 9.875 1.00 84.56 103 ALA A N 1
ATOM 788 C CA . ALA A 1 103 ? -2.026 -4.039 10.380 1.00 84.56 103 ALA A CA 1
ATOM 789 C C . ALA A 1 103 ? -2.596 -3.135 9.274 1.00 84.56 103 ALA A C 1
ATOM 791 O O . ALA A 1 103 ? -3.816 -3.064 9.107 1.00 84.56 103 ALA A O 1
ATOM 792 N N . LEU A 1 104 ? -1.723 -2.514 8.477 1.00 84.94 104 LEU A N 1
ATOM 793 C CA . LEU A 1 104 ? -2.118 -1.646 7.367 1.00 84.94 104 LEU A CA 1
ATOM 794 C C . LEU A 1 104 ? -2.782 -2.423 6.234 1.00 84.94 104 LEU A C 1
ATOM 796 O O . LEU A 1 104 ? -3.803 -1.980 5.724 1.00 84.94 104 LEU A O 1
ATOM 800 N N . LEU A 1 105 ? -2.282 -3.612 5.892 1.00 85.19 105 LEU A N 1
ATOM 801 C CA . LEU A 1 105 ? -2.927 -4.499 4.920 1.00 85.19 105 LEU A CA 1
ATOM 802 C C . LEU A 1 105 ? -4.318 -4.943 5.387 1.00 85.19 105 LEU A C 1
ATOM 804 O O . LEU A 1 105 ? -5.242 -5.028 4.582 1.00 85.19 105 LEU A O 1
ATOM 808 N N . LYS A 1 106 ? -4.501 -5.190 6.690 1.00 85.69 106 LYS A N 1
ATOM 809 C CA . LYS A 1 106 ? -5.815 -5.515 7.261 1.00 85.69 106 LYS A CA 1
ATOM 810 C C . LYS A 1 106 ? -6.774 -4.325 7.207 1.00 85.69 106 LYS A C 1
ATOM 812 O O . LYS A 1 106 ? -7.977 -4.526 7.049 1.00 85.69 106 LYS A O 1
ATOM 817 N N . GLU A 1 107 ? -6.287 -3.102 7.394 1.00 84.88 107 GLU A N 1
ATOM 818 C CA . GLU A 1 107 ? -7.105 -1.895 7.211 1.00 84.88 107 GLU A CA 1
ATOM 819 C C . GLU A 1 107 ? -7.435 -1.669 5.731 1.00 84.88 107 GLU A C 1
ATOM 821 O O . GLU A 1 107 ? -8.597 -1.457 5.396 1.00 84.88 107 GLU A O 1
ATOM 826 N N . LEU A 1 108 ? -6.456 -1.828 4.838 1.00 83.31 108 LEU A N 1
ATOM 827 C CA . LEU A 1 108 ? -6.642 -1.757 3.391 1.00 83.31 108 LEU A CA 1
ATOM 828 C C . LEU A 1 108 ? -7.724 -2.736 2.921 1.00 83.31 108 LEU A C 1
ATOM 830 O O . LEU A 1 108 ? -8.682 -2.333 2.272 1.00 83.31 108 LEU A O 1
ATOM 834 N N . ALA A 1 109 ? -7.629 -4.006 3.319 1.00 81.69 109 ALA A N 1
ATOM 835 C CA . ALA A 1 109 ? -8.615 -5.025 2.968 1.00 81.69 109 ALA A CA 1
ATOM 836 C C . ALA A 1 109 ? -10.024 -4.683 3.479 1.00 81.69 109 ALA A C 1
ATOM 838 O O . ALA A 1 109 ? -11.005 -4.926 2.784 1.00 81.69 109 ALA A O 1
ATOM 839 N N . ARG A 1 110 ? -10.135 -4.086 4.674 1.00 84.00 110 ARG A N 1
ATOM 840 C CA . ARG A 1 110 ? -11.421 -3.616 5.216 1.00 84.00 110 ARG A CA 1
ATOM 841 C C . 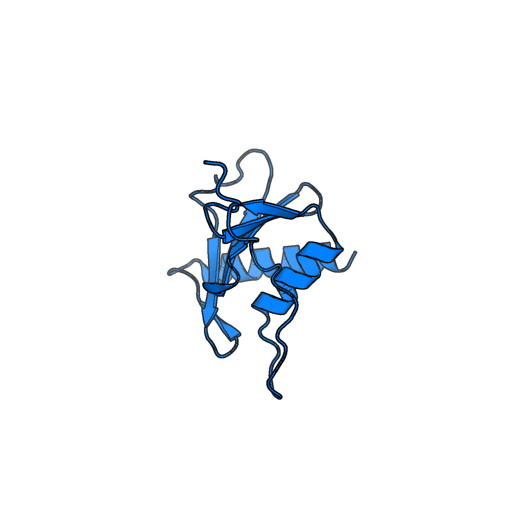ARG A 1 110 ? -12.007 -2.457 4.416 1.00 84.00 110 ARG A C 1
ATOM 843 O O . ARG A 1 110 ? -13.225 -2.377 4.304 1.00 84.00 110 ARG A O 1
ATOM 850 N N . ARG A 1 111 ? -11.164 -1.568 3.888 1.00 82.38 111 ARG A N 1
ATOM 851 C CA . ARG A 1 111 ? -11.579 -0.426 3.059 1.00 82.38 111 ARG A CA 1
ATOM 852 C C . ARG A 1 111 ? -12.019 -0.866 1.666 1.00 82.38 111 ARG A C 1
ATOM 854 O O . ARG A 1 111 ? -12.995 -0.331 1.171 1.00 82.38 111 ARG A O 1
ATOM 861 N N . LEU A 1 112 ? -11.340 -1.858 1.093 1.00 76.56 112 LEU A N 1
ATOM 862 C CA . LEU A 1 112 ? -11.662 -2.440 -0.215 1.00 76.56 112 LEU A CA 1
ATOM 863 C C . LEU A 1 112 ? -12.898 -3.352 -0.203 1.00 76.56 112 LEU A C 1
ATOM 865 O O . LEU A 1 112 ? -13.410 -3.707 -1.253 1.00 76.56 112 LEU A O 1
ATOM 869 N N . ALA A 1 113 ? -13.346 -3.800 0.970 1.00 75.56 113 ALA A N 1
ATOM 870 C CA . ALA A 1 113 ? -14.536 -4.641 1.107 1.00 75.56 113 ALA A CA 1
ATOM 871 C C . ALA A 1 113 ? -15.840 -3.840 1.295 1.00 75.56 113 ALA A C 1
ATOM 873 O O . ALA A 1 113 ? -16.886 -4.447 1.514 1.00 75.56 113 ALA A O 1
ATOM 874 N N . ARG A 1 114 ? -15.768 -2.506 1.289 1.00 62.06 114 ARG A N 1
ATOM 875 C CA . ARG A 1 114 ? -16.902 -1.588 1.447 1.00 62.06 114 ARG A CA 1
ATOM 876 C C . ARG A 1 114 ? -17.201 -0.904 0.126 1.00 62.06 114 ARG A C 1
ATOM 878 O O . ARG A 1 114 ? -18.400 -0.661 -0.106 1.00 62.06 114 ARG A O 1
#

Secondary structure (DSSP, 8-state):
---PPPPPPP-------SS---HHHHHHHHHHHHSEEEEETTTTEEEEEETTTEEEEEEGGGTEEEEEE-STTPPPGGG-EEEEE-TT--EE-STT-HHHHHHHHHHHHHHHT-

Foldseek 3Di:
DDDDDPDDPDPDDPDDDPDDDLVLVVLVVLQVVQFDWDQDPVQRWTWTCFPVFKIWIHRPVQSWIFIWTDDDPTDDSVPTWTFHADPRNDTDTPVVRPVVVVVRVVVSVVSSVD

Nearest PDB structures (foldseek):
  8cqw-assembly2_DT  TM=4.619E-01  e=4.604E+00  Candida albicans

Solvent-accessible surface area (backbone atoms only — not comparable to full-atom values): 6988 Å² total; per-residue (Å²): 136,89,77,79,74,81,78,74,78,75,90,68,87,83,82,82,71,94,91,64,78,51,57,64,58,56,48,54,53,53,47,55,78,75,31,64,66,45,77,41,80,89,78,59,28,37,40,33,53,46,92,84,41,31,40,38,36,38,27,74,93,70,36,31,37,33,40,38,59,47,62,90,89,42,61,53,82,92,62,34,47,58,36,28,41,52,97,88,48,52,83,45,44,59,92,88,37,47,67,56,40,52,52,51,52,54,51,50,54,57,62,71,73,108

Sequence (114 aa):
AGGRAPAAPAPEGQAAGQGGEPRALAVGERLQDHHRALYDRREGTYDYYVGGVLWAKWHPWRRELRIRPLGEGAPEEKASWPCRWDASGALHAPQGGEAACRALLKELARRLAR

Mean predicted aligned error: 10.72 Å

pLDDT: mean 70.38, std 17.06, range [30.98, 88.94]

Radius of gyration: 15.16 Å; Cα contacts (8 Å, |Δi|>4): 152; chains: 1; bounding box: 30×38×50 Å